Protein AF-R5DWM1-F1 (afdb_monomer)

Secondary structure (DSSP, 8-state):
--SSTTSSPPPIIIIIIHHHHHHTSGGGTT--S-----STTGGG--

Mean predicted aligned error: 4.05 Å

Radius of gyration: 12.69 Å; Cα contacts (8 Å, |Δi|>4): 27; chains: 1; bounding box: 30×12×34 Å

Structure (mmCIF, N/CA/C/O backbone):
data_AF-R5DWM1-F1
#
_entry.id   AF-R5DWM1-F1
#
loop_
_atom_site.group_PDB
_atom_site.id
_atom_site.type_symbol
_atom_site.label_atom_id
_atom_site.label_alt_id
_atom_site.label_comp_id
_atom_site.label_asym_id
_atom_site.label_entity_id
_atom_site.label_seq_id
_atom_site.pdbx_PDB_ins_code
_atom_site.Cartn_x
_atom_site.Cartn_y
_atom_site.Cartn_z
_atom_site.occupancy
_atom_site.B_iso_or_equiv
_atom_site.auth_seq_id
_atom_site.auth_comp_id
_atom_site.auth_asym_id
_atom_site.auth_atom_id
_atom_site.pdbx_PDB_model_num
ATOM 1 N N . MET A 1 1 ? 10.129 2.063 -19.855 1.00 57.34 1 MET A N 1
ATOM 2 C CA . MET A 1 1 ? 9.374 1.178 -18.934 1.00 57.34 1 MET A CA 1
ATOM 3 C C . MET A 1 1 ? 10.233 0.100 -18.249 1.00 57.34 1 MET A C 1
ATOM 5 O O . MET A 1 1 ? 9.683 -0.789 -17.628 1.00 57.34 1 MET A O 1
ATOM 9 N N . ARG A 1 2 ? 11.577 0.189 -18.289 1.00 60.56 2 ARG A N 1
ATOM 10 C CA . ARG A 1 2 ? 12.508 -0.740 -17.606 1.00 60.56 2 ARG A CA 1
ATOM 11 C C . ARG A 1 2 ? 12.881 -0.318 -16.171 1.00 60.56 2 ARG A C 1
ATOM 13 O O . ARG A 1 2 ? 13.663 -0.999 -15.528 1.00 60.56 2 ARG A O 1
A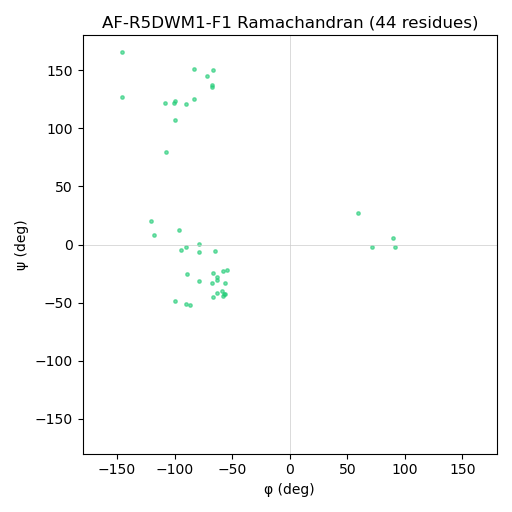TOM 20 N N . ALA A 1 3 ? 12.385 0.834 -15.714 1.00 78.50 3 ALA A N 1
ATOM 21 C CA . ALA A 1 3 ? 12.802 1.464 -14.459 1.00 78.50 3 ALA A CA 1
ATOM 22 C C . ALA A 1 3 ? 11.992 1.007 -13.235 1.00 78.50 3 ALA A C 1
ATOM 24 O O . ALA A 1 3 ? 12.506 1.062 -12.124 1.00 78.50 3 ALA A O 1
ATOM 25 N N . VAL A 1 4 ? 10.748 0.559 -13.435 1.00 85.94 4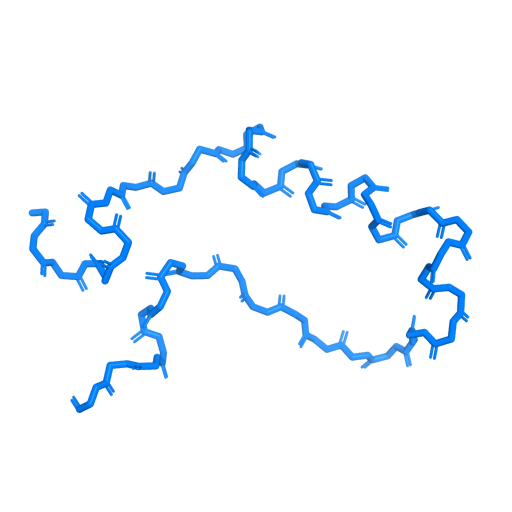 VAL A N 1
ATOM 26 C CA . VAL A 1 4 ? 9.900 0.015 -12.367 1.00 85.94 4 VAL A CA 1
ATOM 27 C C . VAL A 1 4 ? 10.159 -1.491 -12.293 1.00 85.94 4 VAL A C 1
ATOM 29 O O . VAL A 1 4 ? 9.939 -2.161 -13.305 1.00 85.94 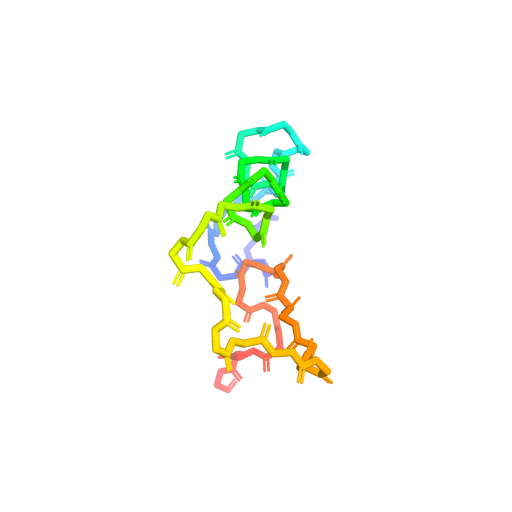4 VAL A O 1
ATOM 32 N N . PRO A 1 5 ? 10.606 -2.044 -11.152 1.00 89.81 5 PRO A N 1
ATOM 33 C CA . PRO A 1 5 ? 10.850 -3.484 -11.021 1.00 89.81 5 PRO A CA 1
ATOM 34 C C . PRO A 1 5 ? 9.638 -4.361 -11.348 1.00 89.81 5 PRO A C 1
ATOM 36 O O . PRO A 1 5 ? 9.797 -5.413 -11.959 1.00 89.81 5 PRO A O 1
ATOM 39 N N . ALA A 1 6 ? 8.424 -3.894 -11.052 1.00 90.81 6 ALA A N 1
ATOM 40 C CA . ALA A 1 6 ? 7.180 -4.559 -11.448 1.00 90.81 6 ALA A CA 1
ATOM 41 C C . ALA A 1 6 ? 6.942 -4.616 -12.977 1.00 90.81 6 ALA A C 1
ATOM 43 O O . ALA A 1 6 ? 5.961 -5.205 -13.424 1.00 90.81 6 ALA A O 1
ATOM 44 N N . GLY A 1 7 ? 7.789 -3.981 -13.798 1.00 92.19 7 GLY A N 1
ATOM 45 C CA . GLY A 1 7 ? 7.728 -4.032 -15.264 1.00 92.19 7 GLY A CA 1
ATOM 46 C C . GLY A 1 7 ? 6.564 -3.262 -15.893 1.00 92.19 7 GLY A C 1
ATOM 47 O O . GLY A 1 7 ? 6.471 -3.186 -17.118 1.00 92.19 7 GLY A O 1
ATOM 48 N N . ARG A 1 8 ? 5.695 -2.657 -15.077 1.00 92.12 8 ARG A N 1
ATOM 49 C CA . ARG A 1 8 ? 4.558 -1.852 -15.522 1.00 92.12 8 ARG A CA 1
ATOM 50 C C . ARG A 1 8 ? 4.258 -0.690 -14.585 1.00 92.12 8 ARG A C 1
ATOM 52 O O . ARG A 1 8 ? 4.743 -0.658 -13.458 1.00 92.12 8 ARG A O 1
ATOM 59 N N . PHE A 1 9 ? 3.450 0.253 -15.062 1.00 91.56 9 PHE A N 1
ATOM 60 C CA . PHE A 1 9 ? 2.844 1.254 -14.189 1.00 91.56 9 PH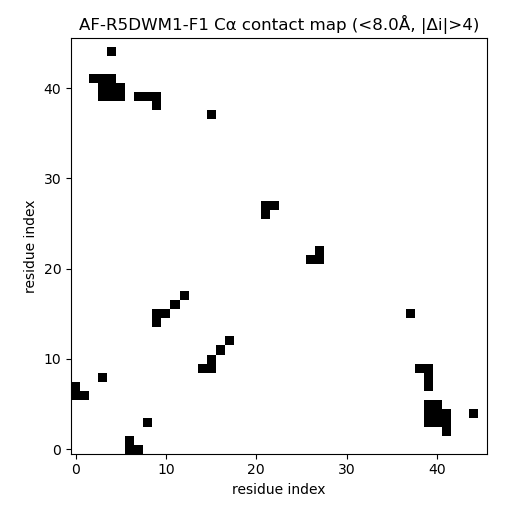E A CA 1
ATOM 61 C C . PHE A 1 9 ? 1.762 0.603 -13.323 1.00 91.56 9 PHE A C 1
ATOM 63 O O . PHE A 1 9 ? 1.085 -0.331 -13.767 1.00 91.56 9 PHE A O 1
ATOM 70 N N . GLY A 1 10 ? 1.644 1.089 -12.088 1.00 91.75 10 GLY A N 1
ATOM 71 C CA . GLY A 1 10 ? 0.571 0.694 -11.184 1.00 91.75 10 GLY A CA 1
ATOM 72 C C . GLY A 1 10 ? -0.773 1.198 -11.700 1.00 91.75 10 GLY A C 1
ATOM 73 O O . GLY A 1 10 ? -0.886 2.344 -12.135 1.00 91.75 10 GLY A O 1
ATOM 74 N N . ASP A 1 11 ? -1.770 0.327 -11.657 1.00 95.31 11 ASP A N 1
ATOM 75 C CA . ASP A 1 11 ? -3.165 0.640 -11.907 1.00 95.31 11 ASP A CA 1
ATOM 76 C C . ASP A 1 11 ? -3.791 1.193 -10.613 1.00 95.31 11 ASP A C 1
ATOM 78 O O . ASP A 1 11 ? -3.706 0.547 -9.560 1.00 95.31 11 ASP A O 1
ATOM 82 N N . PRO A 1 12 ? -4.405 2.386 -10.646 1.00 94.56 12 PRO A N 1
ATOM 83 C CA . PRO A 1 12 ? -4.929 3.017 -9.440 1.00 94.56 12 PRO A CA 1
ATOM 84 C C . PRO A 1 12 ? -6.056 2.209 -8.783 1.00 94.56 12 PRO A C 1
ATOM 86 O O . PRO A 1 12 ? -6.192 2.246 -7.563 1.00 94.56 12 PRO A O 1
ATOM 89 N N . GLU A 1 13 ? -6.849 1.462 -9.550 1.00 95.75 13 GLU A N 1
ATOM 90 C CA . GLU A 1 13 ? -7.973 0.694 -9.017 1.00 95.75 13 GLU A CA 1
ATOM 91 C C . GLU A 1 13 ? -7.535 -0.715 -8.611 1.00 95.75 13 GLU A C 1
ATOM 93 O O . GLU A 1 13 ? -7.776 -1.152 -7.482 1.00 95.75 13 GLU A O 1
ATOM 98 N N . GLN A 1 14 ? -6.864 -1.419 -9.525 1.00 94.69 14 GLN A N 1
ATOM 99 C CA . GLN A 1 14 ? -6.527 -2.828 -9.349 1.00 94.69 14 GLN A CA 1
ATOM 100 C C . GLN A 1 14 ? -5.323 -3.042 -8.432 1.00 94.69 14 GLN A C 1
ATOM 102 O O . GLN A 1 14 ? -5.305 -4.044 -7.719 1.00 94.69 14 GLN A O 1
ATOM 107 N N . ASP A 1 15 ? -4.357 -2.119 -8.397 1.00 94.06 15 ASP A N 1
ATOM 108 C CA . ASP A 1 15 ? -3.178 -2.261 -7.536 1.00 94.06 15 ASP A CA 1
ATOM 109 C C . ASP A 1 15 ? -3.299 -1.452 -6.244 1.00 94.06 15 ASP A C 1
ATOM 111 O O . ASP A 1 15 ? -3.069 -1.986 -5.162 1.00 94.06 15 ASP A O 1
ATOM 115 N N . ILE A 1 16 ? -3.669 -0.171 -6.333 1.00 94.69 16 ILE A N 1
ATOM 116 C CA . ILE A 1 16 ? -3.687 0.722 -5.163 1.00 94.69 16 ILE A CA 1
ATOM 117 C C . ILE A 1 16 ? -5.016 0.618 -4.408 1.00 94.69 16 ILE A C 1
ATOM 119 O O . ILE A 1 16 ? -5.030 0.355 -3.204 1.00 94.69 16 ILE A O 1
ATOM 123 N N . GLY A 1 17 ? -6.141 0.760 -5.113 1.00 95.62 17 GLY A N 1
ATOM 124 C CA . GLY A 1 17 ? -7.479 0.752 -4.519 1.00 95.62 17 GLY A CA 1
ATOM 125 C C . GLY A 1 17 ? -7.785 -0.528 -3.742 1.00 95.62 17 GLY A C 1
ATOM 126 O O . GLY A 1 17 ? -8.265 -0.461 -2.609 1.00 95.62 17 GLY A O 1
ATOM 127 N N . ARG A 1 18 ? -7.436 -1.697 -4.296 1.00 94.75 18 ARG A N 1
ATOM 128 C CA . ARG A 1 18 ? -7.614 -2.987 -3.605 1.00 94.75 18 ARG A CA 1
ATOM 129 C C . ARG A 1 18 ? -6.860 -3.063 -2.280 1.00 94.75 18 ARG A C 1
ATOM 131 O O . ARG A 1 18 ? -7.416 -3.571 -1.308 1.00 94.75 18 ARG A O 1
ATOM 138 N N . VAL A 1 19 ? -5.634 -2.541 -2.219 1.00 94.62 19 VAL A N 1
ATOM 139 C CA . VAL A 1 19 ? -4.862 -2.506 -0.969 1.00 94.62 19 VAL A CA 1
ATOM 140 C C . VAL A 1 19 ? -5.525 -1.568 0.033 1.00 94.62 19 VAL A C 1
ATOM 142 O O . VAL A 1 19 ? -5.726 -1.968 1.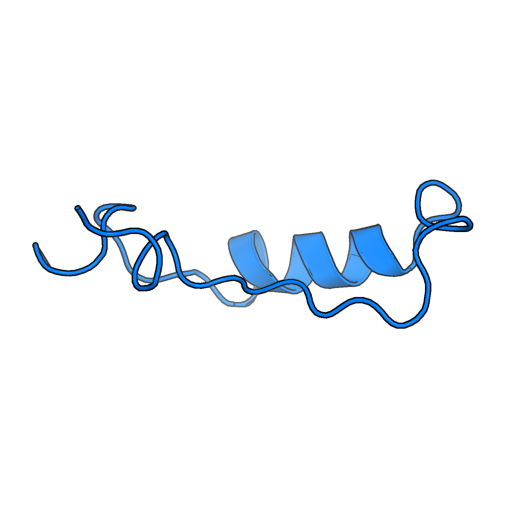173 1.00 94.62 19 VAL A O 1
ATOM 145 N N . CYS A 1 20 ? -5.948 -0.369 -0.380 1.00 94.00 20 CYS A N 1
ATOM 146 C CA . CYS A 1 20 ? -6.648 0.566 0.506 1.00 94.00 20 CYS A CA 1
ATOM 147 C C . CYS A 1 20 ? -7.923 -0.036 1.115 1.00 94.00 20 CYS A C 1
ATOM 149 O O . CYS A 1 20 ? -8.166 0.117 2.310 1.00 94.00 20 CYS A O 1
ATOM 151 N N . VAL A 1 21 ? -8.717 -0.759 0.318 1.00 94.81 21 VAL A N 1
ATOM 152 C CA . VAL A 1 21 ? -9.901 -1.474 0.822 1.00 94.81 21 VAL A CA 1
ATOM 153 C C . VAL A 1 21 ? -9.496 -2.557 1.822 1.00 94.81 21 VAL A C 1
ATOM 155 O O . VAL A 1 21 ? -10.134 -2.699 2.864 1.00 94.81 21 VAL A O 1
ATOM 158 N N . HIS A 1 22 ? -8.421 -3.295 1.543 1.00 92.44 22 HIS A N 1
ATOM 159 C CA . HIS A 1 22 ? -7.937 -4.339 2.440 1.00 92.44 22 HIS A CA 1
ATOM 160 C C . HIS A 1 22 ? -7.381 -3.784 3.759 1.00 92.44 22 HIS A C 1
ATOM 162 O O . HIS A 1 22 ? -7.597 -4.391 4.800 1.00 92.44 22 HIS A O 1
ATOM 168 N N . LEU A 1 23 ? -6.771 -2.596 3.758 1.00 93.19 23 LEU A N 1
ATOM 169 C CA . LEU A 1 23 ? -6.370 -1.906 4.992 1.00 93.19 23 LEU A CA 1
ATOM 170 C C . LEU A 1 23 ? -7.568 -1.540 5.879 1.00 93.19 23 LEU A C 1
ATOM 172 O O . LEU A 1 23 ? -7.435 -1.485 7.097 1.00 93.19 23 LEU A O 1
ATOM 176 N N . GLY A 1 24 ? -8.747 -1.330 5.287 1.00 91.69 24 GLY A N 1
ATOM 177 C CA . GLY A 1 24 ? -10.003 -1.165 6.024 1.00 91.69 24 GLY A CA 1
ATOM 178 C C . GLY A 1 24 ? -10.629 -2.480 6.512 1.00 91.69 24 GLY A C 1
ATOM 179 O O . GLY A 1 24 ? -11.626 -2.444 7.235 1.00 91.69 24 GLY A O 1
ATOM 180 N N . SER A 1 25 ? -10.081 -3.636 6.121 1.00 94.25 25 SER A N 1
ATOM 181 C CA . SER A 1 25 ? -10.561 -4.958 6.535 1.00 94.25 25 SER A CA 1
ATOM 182 C C . SER A 1 25 ? -10.337 -5.193 8.035 1.00 94.25 25 SER A C 1
ATOM 184 O O . SER A 1 25 ? -9.342 -4.723 8.597 1.00 94.25 25 SER A O 1
ATOM 186 N N . PRO A 1 26 ? -11.184 -6.000 8.708 1.00 94.12 26 PRO A N 1
ATOM 187 C CA . PRO A 1 26 ? -10.887 -6.504 10.049 1.00 94.12 26 PRO A CA 1
ATOM 188 C C . PRO A 1 26 ? -9.542 -7.241 10.173 1.00 94.12 26 PRO A C 1
ATOM 190 O O . PRO A 1 26 ? -9.012 -7.310 11.282 1.00 94.12 26 PRO A O 1
ATOM 193 N N . ASP A 1 27 ? -8.976 -7.750 9.077 1.00 92.81 27 ASP A N 1
ATOM 194 C CA . ASP A 1 27 ? -7.707 -8.494 9.088 1.00 92.81 27 ASP A CA 1
ATOM 195 C C . ASP A 1 27 ? -6.498 -7.619 9.462 1.00 92.81 27 ASP A C 1
ATOM 197 O O . ASP A 1 27 ? -5.506 -8.117 9.989 1.00 92.81 27 ASP A O 1
ATOM 201 N N . PHE A 1 28 ? -6.590 -6.303 9.248 1.00 92.12 28 PHE A N 1
ATOM 202 C CA . PHE A 1 28 ? -5.506 -5.346 9.502 1.00 92.12 28 PHE A CA 1
ATOM 203 C C . PHE A 1 28 ? -5.605 -4.655 10.870 1.00 92.12 28 PHE A C 1
ATOM 205 O O . PHE A 1 28 ? -4.868 -3.715 11.146 1.00 92.12 28 PHE A O 1
ATOM 212 N N . LYS A 1 29 ? -6.463 -5.134 11.783 1.00 91.25 29 LYS A N 1
ATOM 213 C CA . LYS A 1 29 ? -6.721 -4.489 13.090 1.00 91.25 29 LYS A CA 1
ATOM 214 C C . LYS A 1 29 ? -5.500 -4.296 13.995 1.00 91.25 29 LYS A C 1
ATOM 216 O O . LYS A 1 29 ? -5.561 -3.458 14.889 1.00 91.25 29 LYS A O 1
ATOM 221 N N . TYR A 1 30 ? -4.441 -5.082 13.815 1.00 91.81 30 TYR A N 1
ATOM 222 C CA . TYR A 1 30 ? -3.208 -4.959 14.600 1.00 91.81 30 TYR A CA 1
ATOM 223 C C . TYR A 1 30 ? -2.136 -4.090 13.922 1.00 91.81 30 TYR A C 1
ATOM 225 O O . TYR A 1 30 ? -1.098 -3.827 14.516 1.00 91.81 30 TYR A O 1
ATOM 233 N N . MET A 1 31 ? -2.384 -3.638 12.693 1.00 90.81 31 MET A N 1
ATOM 234 C CA . MET A 1 31 ? -1.512 -2.730 11.958 1.00 90.81 31 MET A CA 1
ATOM 235 C C . MET A 1 31 ? -2.101 -1.320 12.092 1.00 90.81 31 MET A C 1
ATOM 237 O O . MET A 1 31 ? -3.183 -1.027 11.581 1.00 90.81 31 MET A O 1
ATOM 241 N N . SER A 1 32 ? -1.458 -0.464 12.880 1.00 91.12 32 SER A N 1
ATOM 242 C CA . SER A 1 32 ? -1.853 0.929 13.084 1.00 9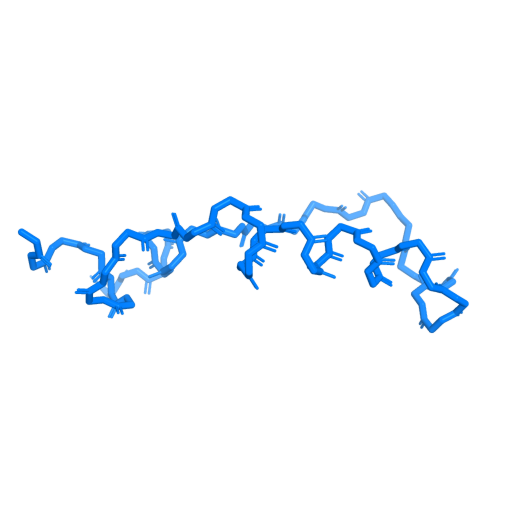1.12 32 SER A CA 1
ATOM 243 C C . SER A 1 32 ? -0.644 1.837 13.28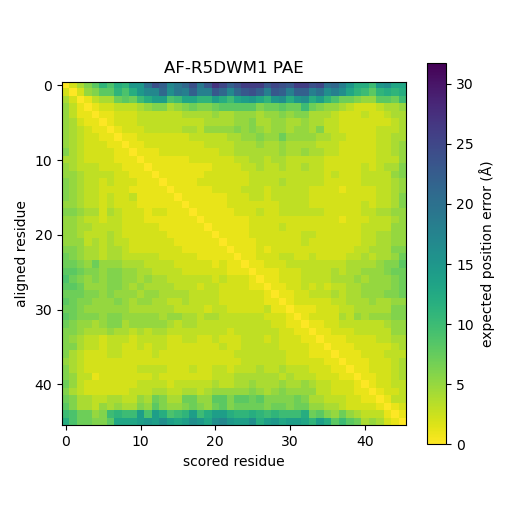6 1.00 91.12 32 SER A C 1
ATOM 245 O O . SER A 1 32 ? 0.150 1.650 14.203 1.00 91.12 32 SER A O 1
ATOM 247 N N . GLY A 1 33 ? -0.579 2.902 12.483 1.00 91.94 33 GLY A N 1
ATOM 248 C CA . GLY A 1 33 ? 0.496 3.897 12.529 1.00 91.94 33 GLY A CA 1
ATOM 249 C C . GLY A 1 33 ? 1.674 3.596 11.600 1.00 91.94 33 GLY A C 1
ATOM 250 O O . GLY A 1 33 ? 2.591 4.410 11.507 1.00 91.94 33 GLY A O 1
ATOM 251 N N . GLU A 1 34 ? 1.653 2.472 10.888 1.00 93.31 34 GLU A N 1
ATOM 252 C CA . GLU A 1 34 ? 2.656 2.132 9.887 1.00 93.31 34 GLU A CA 1
ATOM 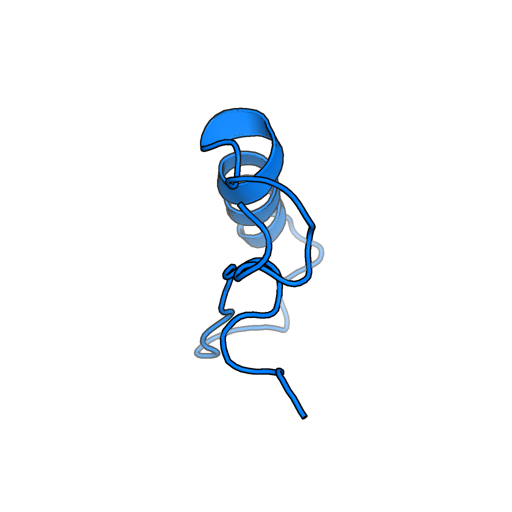253 C C . GLU A 1 34 ? 2.373 2.789 8.531 1.00 93.31 34 GLU A C 1
ATOM 255 O O . GLU A 1 34 ? 1.231 3.002 8.120 1.00 93.31 34 GLU A O 1
ATOM 260 N N . THR A 1 35 ? 3.451 3.048 7.793 1.00 92.62 35 THR A N 1
ATOM 261 C CA . THR A 1 35 ? 3.405 3.499 6.401 1.00 92.6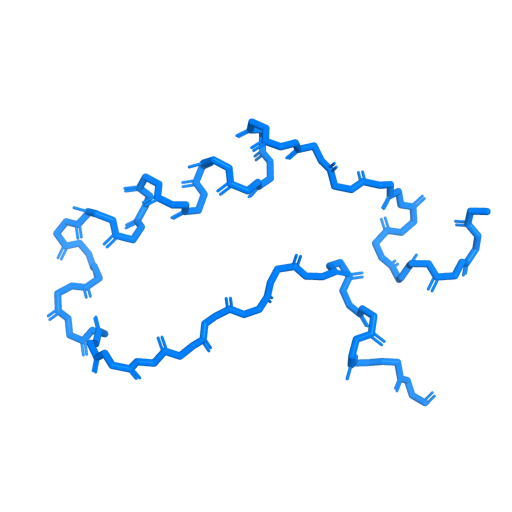2 35 THR A CA 1
ATOM 262 C C . THR A 1 35 ? 3.657 2.310 5.481 1.00 92.62 35 THR A C 1
ATOM 264 O O . THR A 1 35 ? 4.702 1.667 5.576 1.00 92.62 35 THR A O 1
ATOM 267 N N . ILE A 1 36 ? 2.733 2.042 4.556 1.00 92.06 36 ILE A N 1
ATOM 268 C CA . ILE A 1 36 ? 2.887 1.011 3.520 1.00 92.06 36 ILE A CA 1
ATOM 269 C C . ILE A 1 36 ? 3.103 1.693 2.173 1.00 92.06 36 ILE A C 1
ATOM 271 O O . ILE A 1 36 ? 2.251 2.451 1.709 1.00 92.06 36 ILE A O 1
ATOM 275 N N . THR A 1 37 ? 4.229 1.400 1.527 1.00 93.50 37 THR A N 1
ATOM 276 C CA . THR A 1 37 ? 4.613 2.035 0.262 1.00 93.50 37 THR A CA 1
ATOM 277 C C . THR A 1 37 ? 4.310 1.130 -0.933 1.00 93.50 37 THR A C 1
ATOM 279 O O . THR A 1 37 ? 4.829 0.019 -1.038 1.00 93.50 37 THR A O 1
ATOM 282 N N . LEU A 1 38 ? 3.488 1.614 -1.868 1.00 93.62 38 LEU A N 1
ATOM 283 C CA . LEU A 1 38 ? 3.053 0.877 -3.061 1.00 93.62 38 LEU A CA 1
ATOM 284 C C . LEU A 1 38 ? 3.728 1.432 -4.321 1.00 93.62 38 LEU A C 1
ATOM 286 O O . LEU A 1 38 ? 3.141 2.208 -5.069 1.00 93.62 38 LEU A O 1
ATOM 290 N N . GLU A 1 39 ? 4.982 1.041 -4.557 1.00 93.00 39 GLU A N 1
ATOM 291 C CA . GLU A 1 39 ? 5.823 1.670 -5.597 1.00 93.00 39 GLU A CA 1
ATOM 292 C C . GLU A 1 39 ? 6.264 0.726 -6.722 1.00 93.00 39 GLU A C 1
ATOM 294 O O . GLU A 1 39 ? 7.145 1.061 -7.514 1.00 93.00 39 GLU A O 1
ATOM 299 N N . GLY A 1 40 ? 5.743 -0.502 -6.764 1.00 91.50 40 GLY A N 1
ATOM 300 C CA . GLY A 1 40 ? 6.201 -1.504 -7.734 1.00 91.50 40 GLY A CA 1
ATOM 301 C C . GLY A 1 40 ? 7.699 -1.830 -7.619 1.00 91.50 40 GLY A C 1
ATOM 302 O O . GLY A 1 40 ? 8.321 -2.193 -8.616 1.00 91.50 40 GLY A O 1
ATOM 303 N N . GLY A 1 41 ? 8.279 -1.666 -6.421 1.00 91.69 41 GLY A N 1
ATOM 304 C CA . GLY A 1 41 ? 9.676 -1.976 -6.097 1.00 91.69 41 GLY A CA 1
ATOM 305 C C . GLY A 1 41 ? 10.684 -0.838 -6.301 1.00 91.69 41 GLY A C 1
ATOM 306 O O . GLY A 1 41 ? 11.878 -1.070 -6.139 1.00 91.69 41 GLY A O 1
ATOM 307 N N . LEU A 1 42 ? 10.259 0.383 -6.644 1.00 91.12 42 LEU A N 1
ATOM 308 C CA . LEU A 1 42 ? 11.180 1.491 -6.953 1.00 91.12 42 LEU A CA 1
ATOM 309 C C . LEU A 1 42 ? 12.179 1.819 -5.828 1.00 91.12 42 LEU A C 1
ATOM 311 O O . LEU A 1 42 ? 13.364 2.009 -6.122 1.00 91.12 42 LEU A O 1
ATOM 315 N N . GLY A 1 43 ? 11.728 1.845 -4.571 1.00 87.62 43 GLY A N 1
ATOM 316 C CA . GLY A 1 43 ? 12.582 2.017 -3.389 1.00 87.62 43 GLY A CA 1
ATOM 317 C C . GLY A 1 43 ? 13.349 0.766 -2.932 1.00 87.62 43 GLY A C 1
ATOM 318 O O . GLY A 1 43 ? 14.060 0.833 -1.938 1.00 87.62 43 GLY A O 1
ATOM 319 N N . GLN A 1 44 ? 13.202 -0.373 -3.619 1.00 87.00 44 GLN A N 1
ATOM 320 C CA . GLN A 1 44 ? 13.810 -1.674 -3.277 1.00 87.00 44 GLN A CA 1
ATOM 321 C C . GLN A 1 44 ? 14.725 -2.201 -4.395 1.00 87.00 44 GLN A C 1
ATOM 323 O O . GLN A 1 44 ? 14.986 -3.399 -4.499 1.00 87.00 44 GLN A O 1
ATOM 328 N N . ARG A 1 45 ? 15.180 -1.313 -5.284 1.00 77.50 45 ARG A N 1
ATOM 329 C CA . ARG A 1 45 ? 16.156 -1.663 -6.320 1.00 77.50 45 ARG A CA 1
ATOM 330 C C . ARG A 1 45 ? 17.512 -1.975 -5.657 1.00 77.50 45 ARG A C 1
ATOM 332 O O . ARG A 1 45 ? 17.868 -1.243 -4.734 1.00 77.50 45 ARG A O 1
ATOM 339 N N . PRO A 1 46 ? 18.230 -3.029 -6.091 1.00 69.75 46 PRO A N 1
ATOM 340 C CA . PRO A 1 46 ? 19.590 -3.299 -5.627 1.00 69.75 46 PRO A CA 1
ATOM 341 C C . PRO A 1 46 ? 20.574 -2.200 -6.045 1.00 69.75 46 PRO A C 1
ATOM 343 O O . PRO A 1 46 ? 20.288 -1.485 -7.037 1.00 69.75 46 PRO A O 1
#

Solvent-accessible surface area (backbone atoms only — not comparable to full-atom values): 3145 Å² total; per-residue (Å²): 114,85,78,34,73,63,59,54,84,82,46,69,59,79,57,49,42,50,50,57,56,49,62,71,35,81,88,32,73,85,68,78,93,76,87,84,85,90,57,50,48,56,94,67,63,133

Foldseek 3Di:
DVQQLLPDDDDCCPQVVVVVVVCVDPVVVVPPPDDDDRRSCNVPDD

Nearest PDB structures (foldseek):
  2foi-assembly1_C  TM=8.731E-01  e=5.001E-01  Plasmodium falciparum 3D7

Sequence (46 aa):
MRAVPAGRFGDPEQDIGRVCVHLGSPDFKYMSGETITLEGGLGQRP

pLDDT: mean 89.9, std 8.18, range [57.34, 95.75]